Protein AF-A0A5C5XLG4-F1 (afdb_monomer)

Structure (mmCIF, N/CA/C/O backbone):
data_AF-A0A5C5XLG4-F1
#
_entry.id   AF-A0A5C5XLG4-F1
#
loop_
_atom_site.group_PDB
_atom_site.id
_atom_site.type_symbol
_atom_site.label_atom_id
_atom_site.label_alt_id
_atom_site.label_comp_id
_atom_site.label_asym_id
_atom_site.label_entity_id
_atom_site.label_seq_id
_atom_site.pdbx_PDB_ins_code
_atom_site.Cartn_x
_atom_site.Cartn_y
_atom_site.Cartn_z
_atom_site.occupancy
_atom_site.B_iso_or_equiv
_atom_site.auth_seq_id
_atom_site.auth_comp_id
_atom_site.auth_asym_id
_atom_site.auth_atom_id
_atom_site.pdbx_PDB_model_num
ATOM 1 N N . MET A 1 1 ? -38.857 10.656 31.001 1.00 51.03 1 MET A N 1
ATOM 2 C CA . MET A 1 1 ? -37.490 10.462 31.534 1.00 51.03 1 MET A CA 1
ATOM 3 C C . MET A 1 1 ? -36.548 11.312 30.683 1.00 51.03 1 MET A C 1
ATOM 5 O O . MET A 1 1 ? -36.879 11.511 29.521 1.00 51.03 1 MET A O 1
ATOM 9 N N . PRO A 1 2 ? -35.473 11.912 31.224 1.00 48.34 2 PRO A N 1
ATOM 10 C CA . PRO A 1 2 ? -34.550 12.712 30.424 1.00 48.34 2 PRO A CA 1
ATOM 11 C C . PRO A 1 2 ? -33.716 11.778 29.540 1.00 48.34 2 PRO A C 1
ATOM 13 O O . PRO A 1 2 ? -32.714 11.219 29.976 1.00 48.34 2 PRO A O 1
ATOM 16 N N . ASP A 1 3 ? -34.147 11.593 28.297 1.00 59.62 3 ASP A N 1
ATOM 17 C CA . ASP A 1 3 ? -33.420 10.805 27.306 1.00 59.62 3 ASP A CA 1
ATOM 18 C C . ASP A 1 3 ? -32.208 11.593 26.803 1.00 59.62 3 ASP A C 1
ATOM 20 O O . ASP A 1 3 ? -32.284 12.354 25.838 1.00 59.62 3 ASP A O 1
ATOM 24 N N . LYS A 1 4 ? -31.073 11.438 27.486 1.00 59.22 4 LYS A N 1
ATOM 25 C CA . LYS A 1 4 ? -29.721 11.628 26.934 1.00 59.22 4 LYS A CA 1
ATOM 26 C C . LYS A 1 4 ? -28.710 10.973 27.884 1.00 59.22 4 LYS A C 1
ATOM 28 O O . LYS A 1 4 ? -28.831 11.152 29.091 1.00 59.22 4 LYS A O 1
ATOM 33 N N . PRO A 1 5 ? -27.720 10.231 27.355 1.00 48.25 5 PRO A N 1
ATOM 34 C CA . PRO A 1 5 ? -26.897 10.694 26.245 1.00 48.25 5 PRO A CA 1
ATOM 35 C C . PRO A 1 5 ? -26.823 9.688 25.085 1.00 48.25 5 PRO A C 1
ATOM 37 O O . PRO A 1 5 ? -26.239 8.616 25.199 1.00 48.25 5 PRO A O 1
ATOM 40 N N . LEU A 1 6 ? -27.310 10.081 23.906 1.00 59.03 6 LEU A N 1
ATOM 41 C CA . LEU A 1 6 ? -26.859 9.483 22.646 1.00 59.03 6 LEU A CA 1
ATOM 42 C C . LEU A 1 6 ? -25.451 10.012 22.328 1.00 59.03 6 LEU A C 1
ATOM 44 O O . LEU A 1 6 ? -25.273 10.926 21.526 1.00 59.0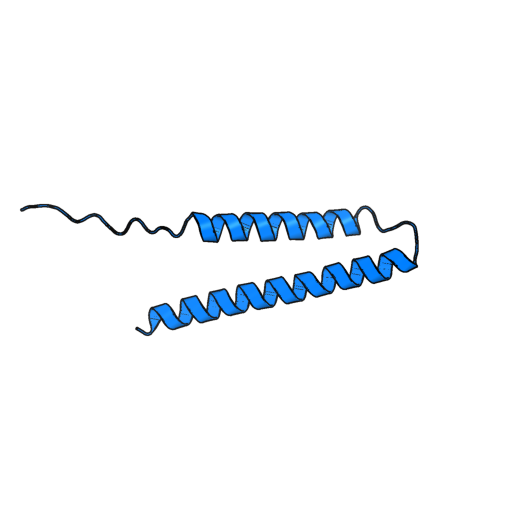3 6 LEU A O 1
ATOM 48 N N . ALA A 1 7 ? -24.439 9.469 22.995 1.00 54.62 7 ALA A N 1
ATOM 49 C CA . ALA A 1 7 ? -23.055 9.531 22.546 1.00 54.62 7 ALA A CA 1
ATOM 50 C C . ALA A 1 7 ? -22.353 8.256 23.032 1.00 54.62 7 ALA A C 1
ATOM 52 O O . ALA A 1 7 ? -22.366 7.960 24.221 1.00 54.62 7 ALA A O 1
ATOM 53 N N . PRO A 1 8 ? -21.759 7.503 22.101 1.00 49.56 8 PRO A N 1
ATOM 54 C CA . PRO A 1 8 ? -20.534 7.989 21.503 1.00 49.56 8 PRO A CA 1
ATOM 55 C C . PRO A 1 8 ? -20.718 8.256 20.013 1.00 49.56 8 PRO A C 1
ATOM 57 O O . PRO A 1 8 ? -20.997 7.357 19.224 1.00 49.56 8 PRO A O 1
ATOM 60 N N . LYS A 1 9 ? -20.465 9.507 19.604 1.00 52.94 9 LYS A N 1
ATOM 61 C CA . LYS A 1 9 ? -19.926 9.790 18.270 1.00 52.94 9 LYS A CA 1
ATOM 62 C C . LYS A 1 9 ? -18.653 8.956 18.156 1.00 52.94 9 LYS A C 1
ATOM 64 O O . LYS A 1 9 ? -17.597 9.391 18.609 1.00 52.94 9 LYS A O 1
ATOM 69 N N . SER A 1 10 ? -18.772 7.745 17.621 1.00 54.50 10 SER A N 1
ATOM 70 C CA . SER A 1 10 ? -17.640 6.916 17.237 1.00 54.50 10 SER A CA 1
ATOM 71 C C . SER A 1 10 ? -16.856 7.716 16.203 1.00 54.50 10 SER A C 1
ATOM 73 O O . SER A 1 10 ? -17.172 7.721 15.017 1.00 54.50 10 SER A O 1
ATOM 75 N N . LYS A 1 11 ? -15.864 8.481 16.668 1.00 55.12 11 LYS A N 1
ATOM 76 C CA . LYS A 1 11 ? -14.890 9.211 15.849 1.00 55.12 11 LYS A CA 1
ATOM 77 C C . LYS A 1 11 ? -13.880 8.227 15.237 1.00 55.12 11 LYS A C 1
ATOM 79 O O . LYS A 1 11 ? -12.692 8.513 15.172 1.00 55.12 11 LYS A O 1
ATOM 84 N N . VAL A 1 12 ? -14.360 7.078 14.763 1.00 57.09 12 VAL A N 1
ATOM 85 C CA . VAL A 1 12 ? -13.602 6.121 13.954 1.00 57.09 12 VAL A CA 1
ATOM 86 C C . VAL A 1 12 ? -13.981 6.174 12.451 1.00 57.09 12 VAL A C 1
ATOM 88 O O . VAL A 1 12 ? -13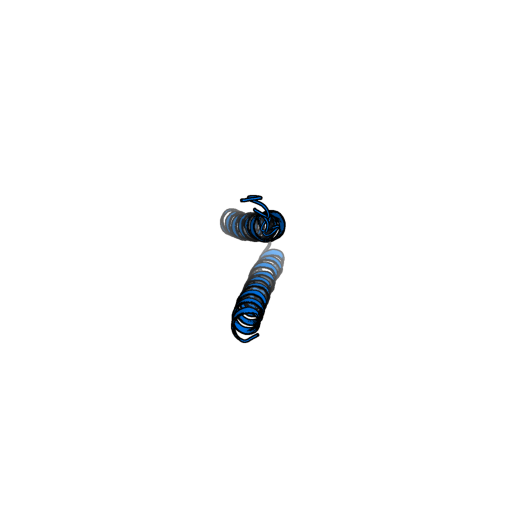.942 5.137 11.808 1.00 57.09 12 VAL A O 1
ATOM 91 N N . PRO A 1 13 ? -14.336 7.320 11.815 1.00 66.88 13 PRO A N 1
ATOM 92 C CA . PRO A 1 13 ? -14.424 7.354 10.353 1.00 66.88 13 PRO A CA 1
ATOM 93 C C . PRO A 1 13 ? -13.129 7.851 9.695 1.00 66.88 13 PRO A C 1
ATOM 95 O O . PRO A 1 13 ? -12.769 7.368 8.631 1.00 66.88 13 PRO A O 1
ATOM 98 N N . PHE A 1 14 ? -12.389 8.779 10.317 1.00 67.69 14 PHE A N 1
ATOM 99 C CA . PHE A 1 14 ? -11.251 9.427 9.651 1.00 67.69 14 PHE A CA 1
ATOM 100 C C . PHE A 1 14 ? -10.018 8.524 9.546 1.00 67.69 14 PHE A C 1
ATOM 102 O O . PHE A 1 14 ? -9.417 8.446 8.484 1.00 67.69 14 PHE A O 1
ATOM 109 N N . ILE A 1 15 ? -9.655 7.812 10.618 1.00 69.81 15 ILE A N 1
ATOM 110 C CA . ILE A 1 15 ? -8.483 6.917 10.616 1.00 69.81 15 ILE A CA 1
ATOM 111 C C . ILE A 1 15 ? -8.727 5.697 9.717 1.00 69.81 15 ILE A C 1
ATOM 113 O O . ILE A 1 15 ? -7.823 5.269 9.003 1.00 69.81 15 ILE A O 1
ATOM 117 N N . ASP A 1 16 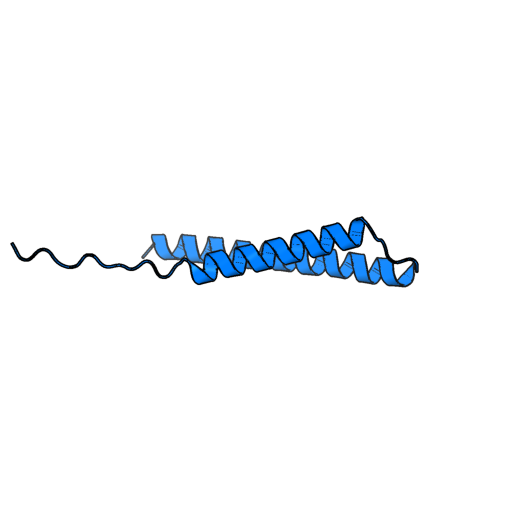? -9.948 5.155 9.714 1.00 67.62 16 ASP A N 1
ATOM 118 C CA . ASP A 1 16 ? -10.352 4.052 8.832 1.00 67.62 16 ASP A CA 1
ATOM 119 C C . ASP A 1 16 ? -10.343 4.488 7.361 1.00 67.62 16 ASP A C 1
ATOM 121 O O . ASP A 1 16 ? -9.783 3.787 6.518 1.00 67.62 16 ASP A O 1
ATOM 125 N N . TRP A 1 17 ? -10.876 5.676 7.063 1.00 75.44 17 TRP A N 1
ATOM 126 C CA . TRP A 1 17 ? -10.853 6.254 5.721 1.00 75.44 17 TRP A CA 1
ATOM 127 C C . TRP A 1 17 ? -9.436 6.599 5.250 1.00 75.44 17 TRP A C 1
ATOM 129 O O . TRP A 1 17 ? -9.068 6.258 4.131 1.00 75.44 17 TRP A O 1
ATOM 139 N N . LEU A 1 18 ? -8.610 7.208 6.103 1.00 79.94 18 LEU A N 1
ATOM 140 C CA . LEU A 1 18 ? -7.221 7.533 5.779 1.00 79.94 18 LEU A CA 1
ATOM 141 C C . LEU A 1 18 ? -6.432 6.258 5.470 1.00 79.94 18 LEU A C 1
ATOM 143 O O . LEU A 1 18 ? -5.742 6.197 4.460 1.00 79.94 18 LEU A O 1
ATOM 147 N N . LEU A 1 19 ? -6.600 5.206 6.277 1.00 74.81 19 LEU A N 1
ATOM 148 C CA . LEU A 1 19 ? -5.995 3.902 6.008 1.00 74.81 19 LEU A CA 1
ATOM 149 C C . LEU A 1 19 ? -6.508 3.276 4.713 1.00 74.81 19 LEU A C 1
ATOM 151 O O . LEU A 1 19 ? -5.718 2.666 3.997 1.00 74.81 19 LEU A O 1
ATOM 155 N N . PHE A 1 20 ? -7.793 3.423 4.391 1.00 79.38 20 PHE A N 1
ATOM 156 C CA . PHE A 1 20 ? -8.328 2.974 3.110 1.00 79.38 20 PHE A CA 1
ATOM 157 C C . PHE A 1 20 ? -7.671 3.718 1.941 1.00 79.38 20 PHE A C 1
ATOM 159 O O . PHE A 1 20 ? -7.158 3.074 1.031 1.00 79.38 20 PHE A O 1
ATOM 166 N N . VAL A 1 21 ? -7.602 5.051 1.993 1.00 76.12 21 VAL A N 1
ATOM 167 C CA . VAL A 1 21 ? -6.983 5.881 0.947 1.00 76.12 21 VAL A CA 1
ATOM 168 C C . VAL A 1 21 ? -5.495 5.574 0.803 1.00 76.12 21 VAL A C 1
ATOM 170 O O . VAL A 1 21 ? -5.014 5.427 -0.319 1.00 76.12 21 VAL A O 1
ATOM 173 N N . THR A 1 22 ? -4.763 5.419 1.908 1.00 78.94 22 THR A N 1
ATOM 174 C CA . THR A 1 22 ? -3.341 5.062 1.882 1.00 78.94 22 THR A CA 1
ATOM 175 C C . THR A 1 22 ? -3.131 3.675 1.275 1.00 78.94 22 THR A C 1
ATOM 177 O O . THR A 1 22 ? -2.301 3.536 0.381 1.00 78.94 22 THR A O 1
ATOM 180 N N . ASN A 1 23 ? -3.912 2.666 1.681 1.00 76.06 23 ASN A N 1
ATOM 181 C CA . ASN A 1 23 ? -3.816 1.319 1.105 1.00 76.06 23 ASN A CA 1
ATOM 182 C C . ASN A 1 23 ? -4.209 1.298 -0.379 1.00 76.06 23 ASN A C 1
ATOM 184 O O . ASN A 1 23 ? -3.532 0.656 -1.177 1.00 76.06 23 ASN A O 1
ATOM 188 N N . PHE A 1 24 ? -5.261 2.024 -0.765 1.00 79.69 24 PHE A N 1
ATOM 189 C CA . PHE A 1 24 ? -5.711 2.130 -2.153 1.00 79.69 24 PHE A CA 1
ATOM 190 C C . PHE A 1 24 ? -4.668 2.822 -3.038 1.00 79.69 24 PHE A C 1
ATOM 192 O O . PHE A 1 24 ? -4.319 2.308 -4.096 1.00 79.69 24 PHE A O 1
ATOM 199 N N . THR A 1 25 ? -4.115 3.950 -2.582 1.00 79.75 25 THR A N 1
ATOM 200 C CA . THR A 1 25 ? -3.065 4.694 -3.299 1.00 79.75 25 THR A CA 1
ATOM 201 C C . THR A 1 25 ? -1.809 3.846 -3.466 1.00 79.75 25 THR A C 1
ATOM 203 O O . THR A 1 25 ? -1.180 3.866 -4.522 1.00 79.75 25 THR A O 1
ATOM 206 N N . TRP A 1 26 ? -1.464 3.057 -2.448 1.00 78.50 26 TRP A N 1
ATOM 207 C CA . TRP A 1 26 ? -0.303 2.180 -2.487 1.00 78.50 26 TRP A CA 1
ATOM 208 C C . TRP A 1 26 ? -0.510 0.980 -3.424 1.00 78.50 26 TRP A C 1
ATOM 210 O O . TRP A 1 26 ? 0.332 0.722 -4.283 1.00 78.50 26 TRP A O 1
ATOM 220 N N . ALA A 1 27 ? -1.666 0.310 -3.349 1.00 78.06 27 ALA A N 1
ATOM 221 C CA . ALA A 1 27 ? -2.037 -0.767 -4.269 1.00 78.06 27 ALA A CA 1
ATOM 222 C C . ALA A 1 27 ? -2.095 -0.282 -5.728 1.00 78.06 27 ALA A C 1
ATOM 224 O O . ALA A 1 27 ? -1.589 -0.952 -6.629 1.00 78.06 27 ALA A O 1
ATOM 225 N N . PHE A 1 28 ? -2.645 0.914 -5.960 1.00 79.81 28 PHE A N 1
ATOM 226 C CA . PHE A 1 28 ? -2.641 1.556 -7.272 1.00 79.81 28 PHE A CA 1
ATOM 227 C C . PHE A 1 28 ? -1.220 1.900 -7.742 1.00 79.81 28 PHE A C 1
ATOM 229 O O . PHE A 1 28 ? -0.893 1.700 -8.911 1.00 79.81 28 PHE A O 1
ATOM 236 N N . GLY A 1 29 ? -0.356 2.364 -6.833 1.00 78.00 29 GLY A N 1
ATOM 237 C CA . GLY A 1 29 ? 1.063 2.596 -7.096 1.00 78.00 29 GLY A CA 1
ATOM 238 C C . GLY A 1 29 ? 1.766 1.335 -7.594 1.00 78.00 29 GLY A C 1
ATOM 239 O O . GLY A 1 29 ? 2.391 1.369 -8.650 1.00 78.00 29 GLY A O 1
ATOM 240 N N . ILE A 1 30 ? 1.590 0.201 -6.910 1.00 76.88 30 ILE A N 1
ATOM 241 C CA . ILE A 1 30 ? 2.121 -1.096 -7.360 1.00 76.88 30 ILE A CA 1
ATOM 242 C C . ILE A 1 30 ? 1.559 -1.505 -8.715 1.00 76.88 30 ILE A C 1
ATOM 244 O O . ILE A 1 30 ? 2.320 -1.889 -9.600 1.00 76.88 30 ILE A O 1
ATOM 248 N N . TYR A 1 31 ? 0.241 -1.421 -8.889 1.00 75.44 31 TYR A N 1
ATOM 249 C CA . TYR A 1 31 ? -0.407 -1.786 -10.144 1.00 75.44 31 TYR A CA 1
ATOM 250 C C . TYR A 1 31 ? 0.164 -0.986 -11.323 1.00 75.44 31 TYR A C 1
ATOM 252 O O . TYR A 1 31 ? 0.517 -1.554 -12.357 1.00 75.44 31 TYR A O 1
ATOM 260 N N . ARG A 1 32 ? 0.341 0.328 -11.146 1.00 71.44 32 ARG A N 1
ATOM 261 C CA . ARG A 1 32 ? 0.959 1.199 -12.151 1.00 71.44 32 ARG A CA 1
ATOM 262 C C . ARG A 1 32 ? 2.414 0.816 -12.428 1.00 71.44 32 ARG A C 1
ATOM 264 O O . ARG A 1 32 ? 2.823 0.825 -13.584 1.00 71.44 32 ARG A O 1
ATOM 271 N N . LEU A 1 33 ? 3.176 0.472 -11.391 1.00 70.50 33 LEU A N 1
ATOM 272 C CA . LEU A 1 33 ? 4.564 0.022 -11.512 1.00 70.50 33 LEU A CA 1
ATOM 273 C C . LEU A 1 33 ? 4.673 -1.318 -12.269 1.00 70.50 33 LEU A C 1
ATOM 275 O O . LEU A 1 33 ? 5.602 -1.497 -13.048 1.00 70.50 33 LEU A O 1
ATOM 279 N N . MET A 1 34 ? 3.710 -2.229 -12.102 1.00 69.69 34 MET A N 1
ATOM 280 C CA . MET A 1 34 ? 3.656 -3.494 -12.850 1.00 69.69 34 MET A CA 1
ATOM 281 C C . MET A 1 34 ? 3.245 -3.303 -14.315 1.00 69.69 34 MET A C 1
ATOM 283 O O . MET A 1 34 ? 3.788 -3.973 -15.189 1.00 69.69 34 MET A O 1
ATOM 287 N N . MET A 1 35 ? 2.302 -2.396 -14.589 1.00 72.44 35 MET A N 1
ATOM 288 C CA . MET A 1 35 ? 1.820 -2.110 -15.949 1.00 72.44 35 MET A CA 1
ATOM 289 C C . MET A 1 35 ? 2.822 -1.295 -16.779 1.00 72.44 35 MET A C 1
ATOM 291 O O . MET A 1 35 ? 2.874 -1.432 -17.998 1.00 72.44 35 MET A O 1
ATOM 295 N N . HIS A 1 36 ? 3.638 -0.468 -16.124 1.00 70.62 36 HIS A N 1
ATOM 296 C CA . HIS A 1 36 ? 4.723 0.288 -16.745 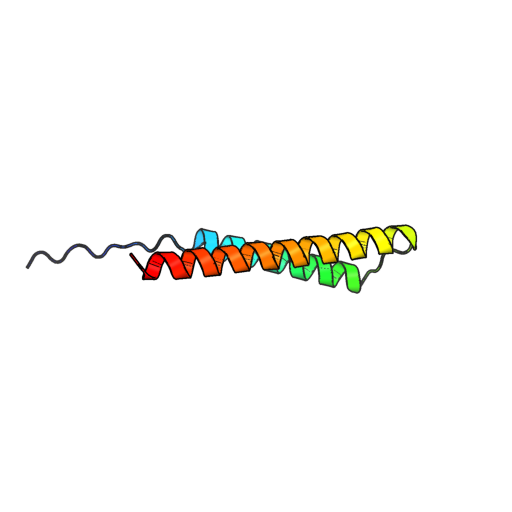1.00 70.62 36 HIS A CA 1
ATOM 297 C C . HIS A 1 36 ? 6.037 -0.004 -16.010 1.00 70.62 36 HIS A C 1
ATOM 299 O O . HIS A 1 36 ? 6.484 0.815 -15.197 1.00 70.62 36 HIS A O 1
ATOM 305 N N . PRO A 1 37 ? 6.650 -1.178 -16.254 1.00 65.00 37 PRO A N 1
ATOM 306 C CA . PRO A 1 37 ? 7.936 -1.501 -15.660 1.00 65.00 37 PRO A CA 1
ATOM 307 C C . PRO A 1 37 ? 8.977 -0.495 -16.141 1.00 65.00 37 PRO A C 1
ATOM 309 O O . PRO A 1 37 ? 8.943 -0.052 -17.294 1.00 65.00 37 P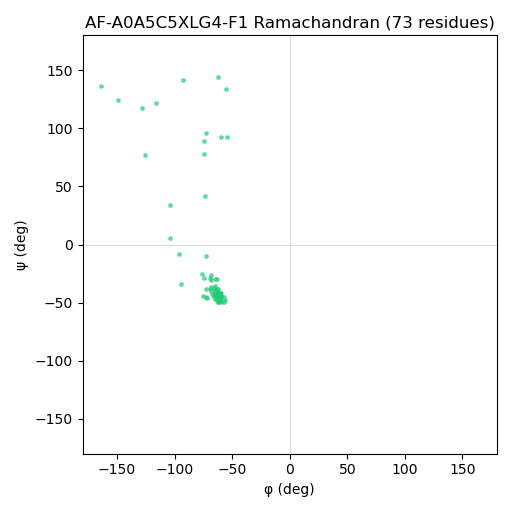RO A O 1
ATOM 312 N N . ALA A 1 38 ? 9.911 -0.137 -15.262 1.00 64.62 38 ALA A N 1
ATOM 313 C CA . ALA A 1 38 ? 10.981 0.767 -15.642 1.00 64.62 38 ALA A CA 1
ATOM 314 C C . ALA A 1 38 ? 11.740 0.216 -16.866 1.00 64.62 38 ALA A C 1
ATOM 316 O O . ALA A 1 38 ? 12.055 -0.982 -16.957 1.00 64.62 38 ALA A O 1
ATOM 317 N N . ALA A 1 39 ? 11.985 1.102 -17.836 1.00 66.12 39 ALA A N 1
ATOM 318 C CA . ALA A 1 39 ? 12.649 0.759 -19.090 1.00 66.12 39 ALA A CA 1
ATOM 319 C C . ALA A 1 39 ? 14.093 0.287 -18.850 1.00 66.12 39 ALA A C 1
ATOM 321 O O . ALA A 1 39 ? 14.580 -0.578 -19.578 1.00 66.12 39 ALA A O 1
ATOM 322 N N . ASN A 1 40 ? 14.731 0.784 -17.784 1.00 74.62 40 ASN A N 1
ATOM 323 C CA . ASN A 1 40 ? 16.079 0.401 -17.391 1.00 74.62 40 ASN A CA 1
ATOM 324 C C . ASN A 1 40 ? 16.080 -0.760 -16.382 1.00 74.62 40 ASN A C 1
ATOM 326 O O . ASN A 1 40 ? 15.255 -0.795 -15.466 1.00 74.62 40 ASN A O 1
ATOM 330 N N . PRO A 1 41 ? 17.030 -1.700 -16.499 1.00 68.69 41 PRO A N 1
ATOM 331 C CA . PRO A 1 41 ? 17.125 -2.856 -15.613 1.00 68.69 41 PRO A CA 1
ATOM 332 C C . PRO A 1 41 ? 17.515 -2.513 -14.164 1.00 68.69 41 PRO A C 1
ATOM 334 O O . PRO A 1 41 ? 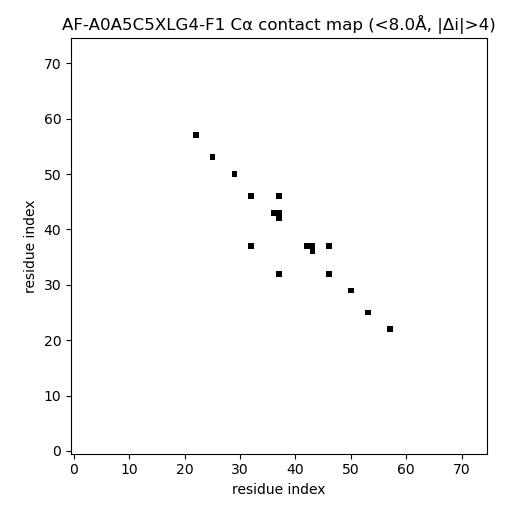17.049 -3.198 -13.258 1.00 68.69 41 PRO A O 1
ATOM 337 N N . GLU A 1 42 ? 18.298 -1.458 -13.912 1.00 71.56 42 GLU A N 1
ATOM 338 C CA . GLU A 1 42 ? 18.654 -1.031 -12.542 1.00 71.56 42 GLU A CA 1
ATOM 339 C C . GLU A 1 42 ? 17.445 -0.480 -11.767 1.00 71.56 42 GLU A C 1
ATOM 341 O O . GLU A 1 42 ? 17.257 -0.782 -10.585 1.00 71.56 42 GLU A O 1
ATOM 346 N N . ASP A 1 43 ? 16.556 0.232 -12.461 1.00 70.44 43 ASP A N 1
ATOM 347 C CA . ASP A 1 43 ? 15.331 0.789 -11.884 1.00 70.44 43 ASP A CA 1
ATOM 348 C C . ASP A 1 43 ? 14.323 -0.307 -11.498 1.00 70.44 43 ASP A C 1
ATOM 350 O O . ASP A 1 43 ? 13.543 -0.131 -10.561 1.00 70.44 43 ASP A O 1
ATOM 354 N N . ARG A 1 44 ? 14.359 -1.476 -12.157 1.00 70.12 44 ARG A N 1
ATOM 355 C CA . ARG A 1 44 ? 13.488 -2.620 -11.825 1.00 70.12 44 ARG A CA 1
ATOM 356 C C . ARG A 1 44 ? 13.788 -3.188 -10.443 1.00 70.12 44 ARG A C 1
ATOM 358 O O . ARG A 1 44 ? 12.858 -3.547 -9.725 1.00 70.12 44 ARG A O 1
ATOM 365 N N . THR A 1 45 ? 15.058 -3.230 -10.048 1.00 76.19 45 THR A N 1
ATOM 366 C CA . THR A 1 45 ? 15.471 -3.695 -8.714 1.00 76.19 45 THR A CA 1
ATOM 367 C C . THR A 1 45 ? 15.007 -2.720 -7.633 1.00 76.19 45 THR A C 1
ATOM 369 O O . THR A 1 45 ? 14.453 -3.135 -6.615 1.00 76.19 45 THR A O 1
ATOM 372 N N . ALA A 1 46 ? 15.147 -1.412 -7.869 1.00 73.62 46 ALA A N 1
ATOM 373 C CA . ALA A 1 46 ? 14.628 -0.383 -6.966 1.00 73.62 46 ALA A CA 1
ATOM 374 C C . ALA A 1 46 ? 13.091 -0.437 -6.858 1.00 73.62 46 ALA A C 1
ATOM 376 O O . ALA A 1 46 ? 12.534 -0.345 -5.763 1.00 73.62 46 ALA A O 1
ATOM 377 N N . GLN A 1 47 ? 12.406 -0.662 -7.981 1.00 74.25 47 GLN A N 1
ATOM 378 C CA . GLN A 1 47 ? 10.954 -0.806 -8.068 1.00 74.25 47 GLN A CA 1
ATOM 379 C C . GLN A 1 47 ? 10.449 -2.052 -7.319 1.00 74.25 47 GLN A C 1
ATOM 381 O O . GLN A 1 47 ? 9.483 -1.965 -6.561 1.00 74.25 47 GLN A O 1
ATOM 386 N N . GLN A 1 48 ? 11.129 -3.193 -7.462 1.00 74.62 48 GLN A N 1
ATOM 387 C CA . GLN A 1 48 ? 10.835 -4.412 -6.704 1.00 74.62 48 GLN A CA 1
ATOM 388 C C . GLN A 1 48 ? 11.075 -4.223 -5.205 1.00 74.62 48 GLN A C 1
ATOM 390 O O . GLN A 1 48 ? 10.227 -4.604 -4.400 1.00 74.62 48 GLN A O 1
ATOM 395 N N . ASN A 1 49 ? 12.184 -3.590 -4.818 1.00 80.75 49 ASN A N 1
ATOM 396 C CA . ASN A 1 49 ? 12.463 -3.304 -3.414 1.00 80.75 49 ASN A CA 1
ATOM 397 C C . ASN A 1 49 ? 11.394 -2.388 -2.806 1.00 80.75 49 ASN A C 1
ATOM 399 O O . ASN A 1 49 ? 10.917 -2.669 -1.712 1.00 80.75 49 ASN A O 1
ATOM 403 N N . LEU A 1 50 ? 10.951 -1.347 -3.517 1.00 76.94 50 LEU A N 1
ATOM 404 C CA . LEU A 1 50 ? 9.849 -0.477 -3.082 1.00 76.94 50 LEU A CA 1
ATOM 405 C C . LEU A 1 50 ? 8.535 -1.242 -2.871 1.00 76.94 50 LEU A C 1
ATOM 407 O O . LEU A 1 50 ? 7.843 -1.017 -1.874 1.00 76.94 50 LEU A O 1
ATOM 411 N N . VAL A 1 51 ? 8.211 -2.168 -3.778 1.00 77.88 51 VAL A N 1
ATOM 412 C CA . VAL A 1 51 ? 7.055 -3.067 -3.649 1.00 77.88 51 VAL A CA 1
ATOM 413 C C . VAL A 1 51 ? 7.177 -3.925 -2.387 1.00 77.88 51 VAL A C 1
ATOM 415 O O . VAL A 1 51 ? 6.246 -3.968 -1.586 1.00 77.88 51 VAL A O 1
ATOM 418 N N . TRP A 1 52 ? 8.332 -4.553 -2.162 1.00 79.44 52 TRP A N 1
ATOM 419 C CA . TRP A 1 52 ? 8.576 -5.373 -0.973 1.00 79.44 52 TRP A CA 1
ATOM 420 C C . TRP A 1 52 ? 8.517 -4.566 0.325 1.00 79.44 52 TRP A C 1
ATOM 422 O O . TRP A 1 52 ? 7.843 -4.979 1.269 1.00 79.44 52 TRP A O 1
ATOM 432 N N . PHE A 1 53 ? 9.161 -3.398 0.368 1.00 78.62 53 PHE A N 1
ATOM 433 C CA . PHE A 1 53 ? 9.168 -2.528 1.544 1.00 78.62 53 PHE A CA 1
ATOM 434 C C . PHE A 1 53 ? 7.765 -2.090 1.944 1.00 78.62 53 PHE A C 1
ATOM 436 O O . PHE A 1 53 ? 7.422 -2.142 3.126 1.00 78.62 53 PHE A O 1
ATOM 443 N N . GLY A 1 54 ? 6.929 -1.687 0.988 1.00 76.69 54 GLY A N 1
ATOM 444 C CA . GLY A 1 54 ? 5.574 -1.301 1.354 1.00 76.69 54 GLY A CA 1
ATOM 445 C C . GLY A 1 54 ? 4.660 -2.498 1.646 1.00 76.69 54 GLY A C 1
ATOM 446 O O . GLY A 1 54 ? 3.777 -2.363 2.486 1.00 76.69 54 GLY A O 1
ATOM 447 N N . LEU A 1 55 ? 4.922 -3.693 1.096 1.00 80.88 55 LEU A N 1
ATOM 448 C CA . LEU A 1 55 ? 4.186 -4.907 1.475 1.00 80.88 55 LEU A CA 1
ATOM 449 C C . LEU A 1 55 ? 4.458 -5.260 2.945 1.00 80.88 55 LEU A C 1
ATOM 451 O O . LEU A 1 55 ? 3.531 -5.534 3.708 1.00 80.88 55 LEU A O 1
ATOM 455 N N . ILE A 1 56 ? 5.721 -5.147 3.367 1.00 82.12 56 ILE A N 1
ATOM 456 C CA . ILE A 1 56 ? 6.139 -5.281 4.768 1.00 82.12 56 ILE A CA 1
ATOM 457 C C . ILE A 1 56 ? 5.461 -4.214 5.639 1.00 82.12 56 ILE A C 1
ATOM 459 O O . ILE A 1 56 ? 4.892 -4.544 6.681 1.00 82.12 56 ILE A O 1
ATOM 463 N N . ALA A 1 57 ? 5.460 -2.948 5.210 1.00 78.94 57 ALA A N 1
ATOM 464 C CA . ALA A 1 57 ? 4.823 -1.863 5.956 1.00 78.94 57 ALA A CA 1
ATOM 465 C C . ALA A 1 57 ? 3.313 -2.095 6.151 1.00 78.94 57 ALA A C 1
ATOM 467 O O . ALA A 1 57 ? 2.802 -1.918 7.259 1.00 78.94 57 ALA A O 1
ATOM 468 N N . THR A 1 58 ? 2.601 -2.559 5.120 1.00 77.31 58 THR A N 1
ATOM 469 C CA . THR A 1 58 ? 1.170 -2.883 5.207 1.00 77.31 58 THR A CA 1
ATOM 470 C C . THR A 1 58 ? 0.903 -4.012 6.198 1.00 77.31 58 THR A C 1
ATOM 472 O O . THR A 1 58 ? -0.013 -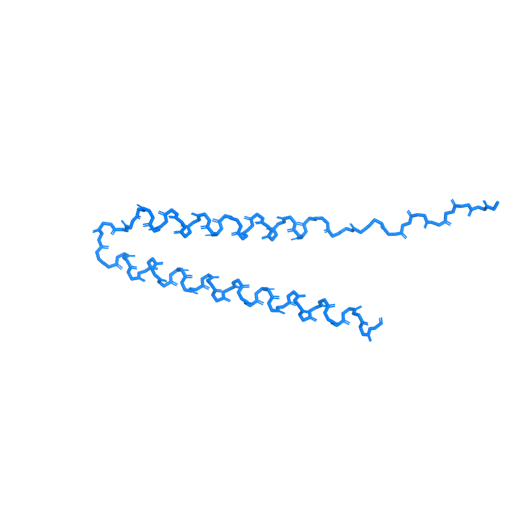3.900 7.01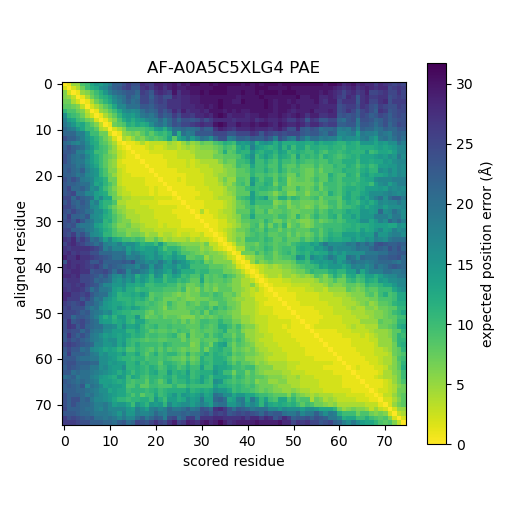6 1.00 77.31 58 THR A O 1
ATOM 475 N N . VAL A 1 59 ? 1.719 -5.071 6.186 1.00 81.81 59 VAL A N 1
ATOM 476 C CA . VAL A 1 59 ? 1.605 -6.175 7.153 1.00 81.81 59 VAL A CA 1
ATOM 477 C C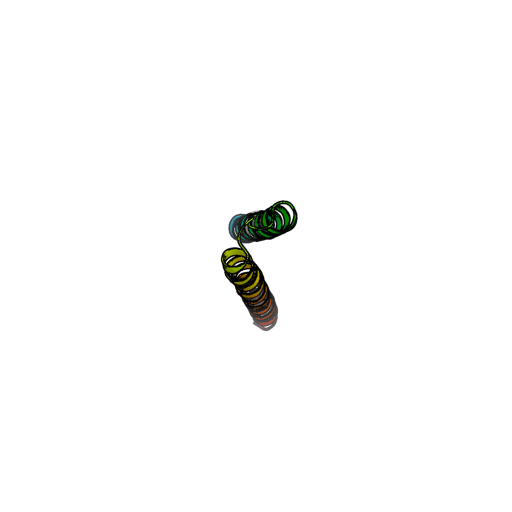 . VAL A 1 59 ? 1.812 -5.676 8.585 1.00 81.81 59 VAL A C 1
ATOM 479 O O . VAL A 1 59 ? 1.027 -6.025 9.467 1.00 81.81 59 VAL A O 1
ATOM 482 N N . ILE A 1 60 ? 2.806 -4.812 8.820 1.00 83.12 60 ILE A N 1
ATOM 483 C CA . ILE A 1 60 ? 3.070 -4.224 10.142 1.00 83.12 60 ILE A CA 1
ATOM 484 C C . ILE A 1 60 ? 1.877 -3.381 10.610 1.00 83.12 60 ILE A C 1
ATOM 486 O O . ILE A 1 60 ? 1.380 -3.578 11.719 1.00 83.12 60 ILE A O 1
ATOM 490 N N . VAL A 1 61 ? 1.368 -2.479 9.766 1.00 78.25 61 VAL A N 1
ATOM 491 C CA . VAL A 1 61 ? 0.224 -1.613 10.103 1.00 78.25 61 VAL A CA 1
ATOM 492 C C . VAL A 1 61 ? -1.030 -2.439 10.403 1.00 78.25 61 VAL A C 1
ATOM 494 O O . VAL A 1 61 ? -1.743 -2.163 11.373 1.00 78.25 61 VAL A O 1
ATOM 497 N N . PHE A 1 62 ? -1.292 -3.481 9.613 1.00 79.19 62 PHE A N 1
ATOM 498 C CA . PHE A 1 62 ? -2.427 -4.374 9.831 1.00 79.19 62 PHE A CA 1
ATOM 499 C C . PHE A 1 62 ? -2.263 -5.215 11.108 1.00 79.19 62 PHE A C 1
ATOM 501 O O . PHE A 1 62 ? -3.212 -5.359 11.882 1.00 79.19 62 PHE A O 1
ATOM 508 N N . GLY A 1 63 ? -1.049 -5.698 11.385 1.00 80.31 63 GLY A N 1
ATOM 509 C CA . GLY A 1 63 ? -0.702 -6.395 12.624 1.00 80.31 63 GLY A CA 1
ATOM 510 C C . GLY A 1 63 ? -0.920 -5.525 13.863 1.00 80.31 63 GLY A C 1
ATOM 511 O O . GLY A 1 63 ? -1.583 -5.956 14.808 1.00 80.31 63 GLY A O 1
ATOM 512 N N . ILE A 1 64 ? -0.464 -4.268 13.830 1.00 83.56 64 ILE A N 1
ATOM 513 C CA . ILE A 1 64 ? -0.689 -3.286 14.902 1.00 83.56 64 ILE A CA 1
ATOM 514 C C . ILE A 1 64 ? -2.191 -3.027 15.090 1.00 83.56 64 ILE A C 1
ATOM 516 O O . ILE A 1 64 ? -2.682 -3.041 16.217 1.00 83.56 64 ILE A O 1
ATOM 520 N N . ARG A 1 65 ? -2.958 -2.859 14.004 1.00 74.38 65 ARG A N 1
ATOM 521 C CA . ARG A 1 65 ? -4.426 -2.717 14.050 1.00 74.38 65 ARG A CA 1
ATOM 522 C C . ARG A 1 65 ? -5.107 -3.888 14.752 1.00 74.38 65 ARG A C 1
ATOM 524 O O . ARG A 1 65 ? -5.974 -3.663 15.597 1.00 74.38 65 ARG A O 1
ATOM 531 N N . ILE A 1 66 ? -4.738 -5.123 14.408 1.00 81.81 66 ILE A N 1
ATOM 532 C CA . ILE A 1 66 ? -5.295 -6.330 15.034 1.00 81.81 66 ILE A CA 1
ATOM 533 C C . ILE A 1 66 ? -4.905 -6.390 16.510 1.00 81.81 66 ILE A C 1
ATOM 535 O O . ILE A 1 66 ? -5.763 -6.668 17.347 1.00 81.81 66 ILE A O 1
ATOM 539 N N . TYR A 1 67 ? -3.644 -6.105 16.835 1.00 80.25 67 TYR A N 1
ATOM 540 C CA . TYR A 1 67 ? -3.145 -6.095 18.207 1.00 80.25 67 TYR A CA 1
ATOM 541 C C . TYR A 1 67 ? -3.898 -5.081 19.077 1.00 80.25 67 TYR A C 1
ATOM 543 O O . TYR A 1 67 ? -4.423 -5.435 20.132 1.00 80.25 67 TYR A O 1
ATOM 551 N N . LEU A 1 68 ? -4.045 -3.841 18.605 1.00 80.56 68 LEU A N 1
ATOM 552 C CA . LEU A 1 68 ? -4.806 -2.802 19.301 1.00 80.56 68 LEU A CA 1
ATOM 553 C C . LEU A 1 68 ? -6.285 -3.183 19.450 1.00 80.56 68 LEU A C 1
ATOM 555 O O . LEU A 1 68 ? -6.837 -3.060 20.538 1.00 80.56 68 LEU A O 1
ATOM 559 N N . LYS A 1 69 ? -6.919 -3.713 18.392 1.00 71.12 69 LYS A N 1
ATOM 560 C CA . LYS A 1 69 ? -8.323 -4.164 18.425 1.00 71.12 69 LYS A CA 1
ATOM 561 C C . LYS A 1 69 ? -8.552 -5.356 19.358 1.00 71.12 69 LYS A C 1
ATOM 563 O O . LYS A 1 69 ? -9.658 -5.526 19.866 1.00 71.12 69 LYS A O 1
ATOM 568 N N . ARG A 1 70 ? -7.549 -6.218 19.542 1.00 72.38 70 ARG A N 1
ATOM 569 C CA . ARG A 1 70 ? -7.608 -7.317 20.513 1.00 72.38 70 ARG A CA 1
ATOM 570 C C . ARG A 1 70 ? -7.496 -6.788 21.939 1.00 72.38 70 ARG A C 1
ATOM 572 O O . ARG A 1 70 ? -8.313 -7.170 22.763 1.00 72.38 70 ARG A O 1
ATOM 579 N N . ASN A 1 71 ? -6.569 -5.871 22.207 1.00 63.44 71 ASN A N 1
ATOM 580 C CA . ASN A 1 71 ? -6.368 -5.327 23.553 1.00 63.44 71 ASN A CA 1
ATOM 581 C C . ASN A 1 71 ? -7.514 -4.432 24.043 1.00 63.44 71 ASN A C 1
ATOM 583 O O . ASN A 1 71 ? -7.787 -4.406 25.236 1.00 63.44 71 ASN A O 1
ATOM 587 N N . THR A 1 72 ? -8.245 -3.756 23.154 1.00 58.09 72 THR A N 1
ATOM 588 C CA . THR A 1 72 ? -9.427 -2.969 23.552 1.00 58.09 72 THR A CA 1
ATOM 589 C C . THR A 1 72 ? -10.646 -3.811 23.938 1.00 58.09 72 THR A C 1
ATOM 591 O O . THR A 1 72 ? -11.615 -3.255 24.439 1.00 58.09 72 THR A O 1
ATOM 594 N N . LYS A 1 73 ? -10.631 -5.131 23.705 1.00 52.72 73 LYS A N 1
ATOM 595 C CA . LYS A 1 73 ? -11.716 -6.048 24.104 1.00 52.72 73 LYS A CA 1
ATOM 596 C C . LYS A 1 73 ? -11.463 -6.762 25.432 1.00 52.72 73 LYS A C 1
ATOM 598 O O . LYS A 1 73 ? -12.350 -7.462 25.907 1.00 52.72 73 LYS A O 1
ATOM 603 N N . THR A 1 74 ? -10.263 -6.623 25.986 1.00 52.25 74 THR A N 1
ATOM 604 C CA . THR A 1 74 ? -9.835 -7.302 27.217 1.00 52.25 74 THR A CA 1
ATOM 605 C C . THR A 1 74 ? -9.835 -6.362 28.428 1.00 52.25 74 THR A C 1
ATOM 607 O O . THR A 1 74 ? -9.384 -6.762 29.496 1.00 52.25 74 THR A O 1
ATOM 610 N N . SER A 1 75 ? -10.308 -5.120 28.271 1.00 44.31 75 SER A N 1
ATOM 611 C CA . SER A 1 75 ? -10.348 -4.100 29.324 1.00 44.31 75 SER A CA 1
ATOM 612 C C . SER A 1 75 ? -11.750 -3.565 29.551 1.00 44.31 75 SER A C 1
ATOM 614 O O . SER A 1 75 ? -12.559 -3.602 28.596 1.00 44.31 75 SER A O 1
#

Secondary structure (DSSP, 8-state):
------------SHHHHHHHHHHHHHHHHHHHHHHS--SSHHHHHHHHHHHHHHHHHHHHHHHHHHHHHHHTT--

Solvent-accessible surface area (backbone atoms only — not comparable to full-atom values): 4519 Å² total; per-residue (Å²): 129,86,90,69,80,98,64,80,81,73,83,67,57,62,66,56,47,50,50,48,52,52,52,49,54,48,53,48,50,50,53,51,45,69,77,55,58,58,91,48,75,74,51,41,56,56,52,50,48,53,51,51,54,50,52,52,48,51,53,50,55,51,49,52,51,51,52,53,61,51,56,65,70,77,108

pLDDT: mean 70.66, std 10.19, range [44.31, 83.56]

Nearest PDB structures (foldseek):
  8oir-assembly1_Aa  TM=5.476E-01  e=9.592E+00  Homo sapiens

Foldseek 3Di:
DPDDDPDDPPPPPPVVVVVVVVVVVLVVVLVVCVVDPDPDPVVNVVSVVSNVVVVVVNVVVVVVVVVVVVVVVVD

Radius of gyration: 19.58 Å; Cα contacts (8 Å, |Δi|>4): 9; chains: 1; bounding box: 56×20×51 Å

Organism: NCBI:txid2527969

Sequence (75 aa):
MPDKPLAPKSKVPFIDWLLFVTNFTWAFGIYRLMMHPAANPEDRTAQQNLVWFGLIATVIVFGIRIYLKRNTKTS

Mean predicted aligned error: 12.49 Å